Protein AF-A0A662Q6A0-F1 (afdb_monomer)

Radius of gyration: 13.2 Å; Cα contacts (8 Å, |Δi|>4): 127; chains: 1; bounding box: 34×26×38 Å

Solvent-accessible surface area (backbone atoms only — not comparable to full-atom values): 5876 Å² total; per-residue (Å²): 136,82,92,84,81,88,67,47,63,49,70,54,86,88,75,93,73,88,86,61,55,73,45,53,47,50,37,52,14,51,55,39,17,33,59,60,44,72,54,58,75,86,76,55,72,65,46,59,39,49,55,60,47,89,84,46,100,49,67,71,51,48,64,56,34,29,52,73,65,63,44,63,89,47,52,69,45,73,29,71,50,70,95,46,10,62,63,52,18,53,53,51,57,75,71,109

pLDDT: mean 94.73, std 4.41, range [73.38, 98.75]

Foldseek 3Di:
DDDDDQQFWFAADDDDDPPDAPLRRLLRGVVRRCVSNVHDLVVDQEAEAFDDQPPHPHNPCFVVNCVSNVNPPHHYYYAYDPVCRVVVSVVVVVVD

Sequence (96 aa):
MRRVGIVGVGMSKFGRDTEHQLPELAWIAIREALKDAGVDKRDIGFVTIGNVGGWSSEFFPAPIVCEYAGLTPIGSMRVEAACATGSAALRVAYMA

Structure (mmCIF, N/CA/C/O backbone):
data_AF-A0A662Q6A0-F1
#
_entry.id   AF-A0A662Q6A0-F1
#
loop_
_atom_site.group_PDB
_atom_site.id
_atom_site.type_symbol
_atom_site.label_atom_id
_atom_site.label_alt_id
_atom_site.label_comp_id
_atom_site.label_asym_id
_atom_site.label_entity_id
_atom_site.label_seq_id
_atom_site.pdbx_PDB_ins_code
_atom_site.Cartn_x
_atom_site.Cartn_y
_atom_site.Cartn_z
_atom_site.occupancy
_atom_site.B_iso_or_equiv
_atom_site.auth_seq_id
_atom_site.auth_comp_id
_atom_site.auth_asym_id
_atom_site.auth_atom_id
_atom_site.pdbx_PDB_model_num
ATOM 1 N N . MET A 1 1 ? -11.169 -7.126 21.546 1.00 78.69 1 MET A N 1
ATOM 2 C CA . MET A 1 1 ? -10.712 -6.930 20.151 1.00 78.69 1 MET A CA 1
ATOM 3 C C . MET A 1 1 ? -11.935 -6.849 19.255 1.00 78.69 1 MET A C 1
ATOM 5 O O . MET A 1 1 ? -12.852 -7.640 19.453 1.00 78.69 1 MET A O 1
ATOM 9 N N . ARG A 1 2 ? -11.997 -5.878 18.337 1.00 92.38 2 ARG A N 1
ATOM 10 C CA . ARG A 1 2 ? -13.090 -5.784 17.354 1.00 92.38 2 ARG A CA 1
ATOM 11 C C . ARG A 1 2 ? -12.818 -6.735 16.186 1.00 92.38 2 ARG A C 1
ATOM 13 O O . ARG A 1 2 ? -11.667 -7.050 15.906 1.00 92.38 2 ARG A O 1
ATOM 20 N N . ARG A 1 3 ? -13.882 -7.203 15.526 1.00 95.81 3 ARG A N 1
ATOM 21 C CA . ARG A 1 3 ? -13.765 -7.961 14.271 1.00 95.81 3 ARG A CA 1
ATOM 22 C C . ARG A 1 3 ? -13.338 -7.009 13.153 1.00 95.81 3 ARG A C 1
ATOM 24 O O . ARG A 1 3 ? -13.878 -5.908 13.072 1.00 95.81 3 ARG A O 1
ATOM 31 N N . VAL A 1 4 ? -12.411 -7.456 12.314 1.00 97.00 4 VAL A N 1
ATOM 32 C CA . VAL A 1 4 ? -11.900 -6.726 11.145 1.00 97.00 4 VAL A CA 1
ATOM 33 C C . VAL A 1 4 ? -12.253 -7.529 9.897 1.00 97.00 4 VAL A C 1
ATOM 35 O O . VAL A 1 4 ? -12.212 -8.759 9.930 1.00 97.00 4 VAL A O 1
ATOM 38 N N . GLY A 1 5 ? -12.622 -6.844 8.817 1.00 97.19 5 GLY A N 1
ATOM 39 C CA . GLY A 1 5 ? -12.924 -7.452 7.524 1.00 97.19 5 GLY A CA 1
ATOM 40 C C . GLY A 1 5 ? -12.217 -6.707 6.397 1.00 97.19 5 GLY A C 1
ATOM 41 O O . GLY A 1 5 ? -11.984 -5.505 6.504 1.00 97.19 5 GLY A O 1
ATOM 42 N N . ILE A 1 6 ? -11.881 -7.427 5.329 1.00 97.88 6 ILE A N 1
ATOM 43 C CA . ILE A 1 6 ? -11.398 -6.839 4.077 1.00 97.88 6 ILE A CA 1
ATOM 44 C C . ILE A 1 6 ? -12.637 -6.498 3.252 1.00 97.88 6 ILE A C 1
ATOM 46 O O . ILE A 1 6 ? -13.424 -7.390 2.946 1.00 97.88 6 ILE A O 1
ATOM 50 N N . VAL A 1 7 ? -12.828 -5.214 2.949 1.00 98.00 7 VAL A N 1
ATOM 51 C CA . VAL A 1 7 ? -14.024 -4.714 2.246 1.00 98.00 7 VAL A CA 1
ATOM 52 C C . VAL A 1 7 ? -13.777 -4.388 0.776 1.00 98.00 7 VAL A C 1
ATOM 54 O O . VAL A 1 7 ? -14.741 -4.229 0.046 1.00 98.00 7 VAL A O 1
ATOM 57 N N . GLY A 1 8 ? -12.518 -4.333 0.339 1.00 98.38 8 GLY A N 1
ATOM 58 C CA . GLY A 1 8 ? -12.161 -4.191 -1.069 1.00 98.38 8 GLY A CA 1
ATOM 59 C C . GLY A 1 8 ? -10.693 -4.514 -1.326 1.00 98.38 8 GLY A C 1
ATOM 60 O O . GLY A 1 8 ? -9.866 -4.464 -0.408 1.00 98.38 8 GLY A O 1
ATOM 61 N N . VAL A 1 9 ? -10.377 -4.871 -2.568 1.00 98.31 9 VAL A N 1
ATOM 62 C CA . VAL A 1 9 ? -9.027 -5.226 -3.027 1.00 98.31 9 VAL A CA 1
ATOM 63 C C . VAL A 1 9 ? -8.717 -4.600 -4.387 1.00 98.31 9 VAL A C 1
ATOM 65 O O . VAL A 1 9 ? -9.605 -4.325 -5.185 1.00 98.31 9 VAL A O 1
ATOM 68 N N . GLY A 1 10 ? -7.435 -4.380 -4.666 1.00 98.19 10 GLY A N 1
ATOM 69 C CA . GLY A 1 10 ? -6.962 -3.837 -5.938 1.00 98.19 10 GLY A CA 1
ATOM 70 C C . GLY A 1 10 ? -5.516 -4.237 -6.189 1.00 98.19 10 GLY A C 1
ATOM 71 O O . GLY A 1 10 ? -4.765 -4.480 -5.239 1.00 98.19 10 GLY A O 1
ATOM 72 N N . MET A 1 11 ? -5.126 -4.357 -7.457 1.00 97.75 11 MET A N 1
ATOM 73 C CA . MET A 1 11 ? -3.798 -4.847 -7.821 1.00 97.75 11 MET A CA 1
ATOM 74 C C . MET A 1 11 ? -3.381 -4.293 -9.182 1.00 97.75 11 MET A C 1
ATOM 76 O O . MET A 1 11 ? -4.009 -4.562 -10.200 1.00 97.75 11 MET A O 1
ATOM 80 N N . SER A 1 12 ? -2.254 -3.582 -9.216 1.00 96.38 12 SER A N 1
ATOM 81 C CA . SER A 1 12 ? -1.609 -3.235 -10.480 1.00 96.38 12 SER A CA 1
ATOM 82 C C . SER A 1 12 ? -1.057 -4.487 -11.171 1.00 96.38 12 SER A C 1
ATOM 84 O O . SER A 1 12 ? -0.768 -5.509 -10.543 1.00 96.38 12 SER A O 1
ATOM 86 N N . LYS A 1 13 ? -0.906 -4.430 -12.495 1.00 96.19 13 LYS A N 1
ATOM 87 C CA . LYS A 1 13 ? -0.417 -5.567 -13.279 1.00 96.19 13 LYS A CA 1
ATOM 88 C C . LYS A 1 13 ? 1.034 -5.900 -12.918 1.00 96.19 13 LYS A C 1
ATOM 90 O O . LYS A 1 13 ? 1.900 -5.034 -12.933 1.00 96.19 13 LYS A O 1
ATOM 95 N N . PHE A 1 14 ? 1.315 -7.180 -12.683 1.00 96.12 14 PHE A N 1
ATOM 96 C CA . PHE A 1 14 ? 2.681 -7.652 -12.458 1.00 96.12 14 PHE A CA 1
ATOM 97 C C . PHE A 1 14 ? 3.425 -7.773 -13.791 1.00 96.12 14 PHE A C 1
ATOM 99 O O . PHE A 1 14 ? 2.904 -8.331 -14.761 1.00 96.12 14 PHE A O 1
ATOM 106 N N . GLY A 1 15 ? 4.658 -7.276 -13.834 1.00 94.94 15 GLY A N 1
ATOM 107 C CA . GLY A 1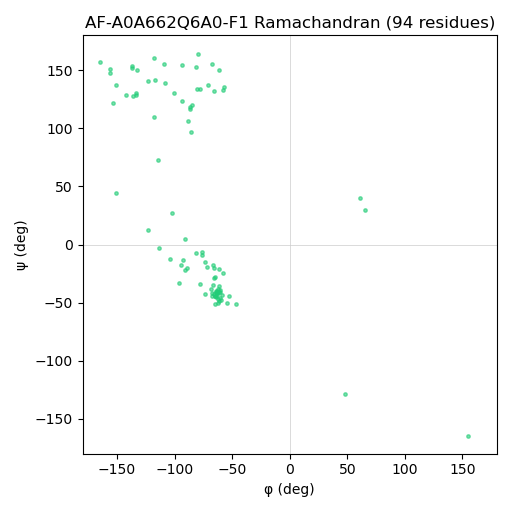 15 ? 5.509 -7.351 -15.015 1.00 94.94 15 GLY A CA 1
ATOM 108 C C . GLY A 1 15 ? 6.556 -6.245 -15.054 1.00 94.94 15 GLY A C 1
ATOM 109 O O . GLY A 1 15 ? 6.824 -5.585 -14.053 1.00 94.94 15 GLY A O 1
ATOM 110 N N . ARG A 1 16 ? 7.148 -6.054 -16.236 1.00 93.75 16 ARG A N 1
ATOM 111 C CA . ARG A 1 16 ? 8.039 -4.927 -16.513 1.00 93.75 16 ARG A CA 1
ATOM 112 C C . ARG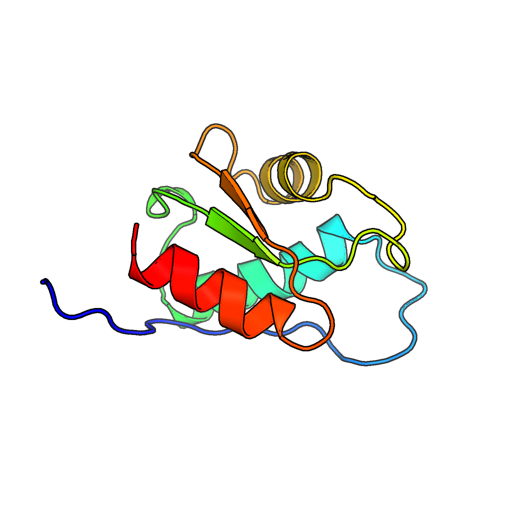 A 1 16 ? 7.199 -3.731 -16.951 1.00 93.75 16 ARG A C 1
ATOM 114 O O . ARG A 1 16 ? 6.825 -3.647 -18.117 1.00 93.75 16 ARG A O 1
ATOM 121 N N . ASP A 1 17 ? 6.909 -2.849 -16.008 1.00 91.81 17 ASP A N 1
ATOM 122 C CA . ASP A 1 17 ? 6.296 -1.551 -16.274 1.00 91.81 17 ASP A CA 1
ATOM 123 C C . ASP A 1 17 ? 7.402 -0.496 -16.433 1.00 91.81 17 ASP A C 1
ATOM 125 O O . ASP A 1 17 ? 8.274 -0.373 -15.572 1.00 91.81 17 ASP A O 1
ATOM 129 N N . THR A 1 18 ? 7.416 0.197 -17.570 1.00 93.12 18 THR A N 1
ATOM 130 C CA . THR A 1 18 ? 8.346 1.301 -17.869 1.00 93.12 18 THR A CA 1
ATOM 131 C C . THR A 1 18 ? 7.639 2.644 -17.991 1.00 93.12 18 THR A C 1
ATOM 133 O O . THR A 1 18 ? 8.306 3.654 -18.197 1.00 93.12 18 THR A O 1
ATOM 136 N N . GLU A 1 19 ? 6.313 2.649 -17.874 1.00 94.31 19 GLU A N 1
ATOM 137 C CA . GLU A 1 19 ? 5.468 3.819 -18.090 1.00 94.31 19 GLU A CA 1
ATOM 138 C C . GLU A 1 19 ? 5.158 4.519 -16.766 1.00 94.31 19 GLU A C 1
ATOM 140 O O . GLU A 1 19 ? 5.060 5.741 -16.729 1.00 94.31 19 GLU A O 1
ATOM 145 N N . HIS A 1 20 ? 5.036 3.750 -15.680 1.00 94.44 20 HIS A N 1
ATOM 146 C CA . HIS A 1 20 ? 4.600 4.257 -14.384 1.00 94.44 20 HIS A CA 1
ATOM 147 C C . HIS A 1 20 ? 5.731 4.323 -13.356 1.00 94.44 20 HIS A C 1
ATOM 149 O O . HIS A 1 20 ? 6.529 3.397 -13.190 1.00 94.44 20 HIS A O 1
ATOM 155 N N . GLN A 1 21 ? 5.742 5.408 -12.587 1.00 93.25 21 GLN A N 1
ATOM 156 C CA . GLN A 1 21 ? 6.553 5.545 -11.381 1.00 93.25 21 GLN A CA 1
ATOM 157 C C . GLN A 1 21 ? 5.904 4.820 -10.188 1.00 93.25 21 GLN A C 1
ATOM 159 O O . GLN A 1 21 ? 4.710 4.521 -10.179 1.00 93.25 21 GLN A O 1
ATOM 164 N N . LEU A 1 22 ? 6.684 4.586 -9.127 1.00 93.88 22 LEU A N 1
ATOM 165 C CA . LEU A 1 22 ? 6.226 3.935 -7.890 1.00 93.88 22 LEU A CA 1
ATOM 166 C C . LEU A 1 22 ? 4.884 4.474 -7.338 1.00 93.88 22 LEU A C 1
ATOM 168 O O . LEU A 1 22 ? 3.999 3.654 -7.079 1.00 93.88 22 LEU A O 1
ATOM 172 N N . PRO A 1 23 ? 4.675 5.796 -7.151 1.00 95.31 23 PRO A N 1
ATOM 173 C CA . PRO A 1 23 ? 3.402 6.304 -6.632 1.00 95.31 23 PRO A CA 1
ATOM 174 C C . PRO A 1 23 ? 2.221 6.081 -7.586 1.00 95.31 23 PRO A C 1
ATOM 176 O O . PRO A 1 23 ? 1.097 5.879 -7.133 1.00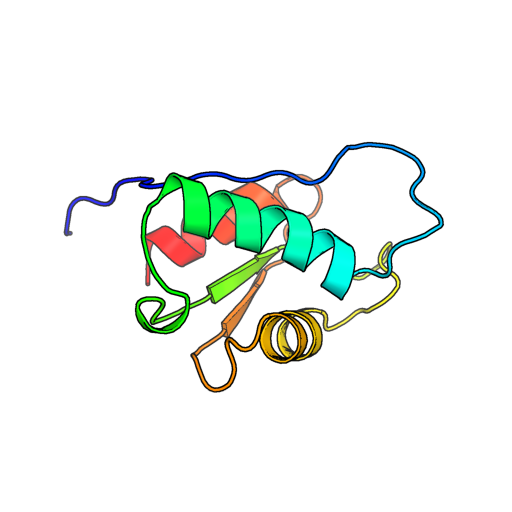 95.31 23 PRO A O 1
ATOM 179 N N . GLU A 1 24 ? 2.470 6.044 -8.893 1.00 96.25 24 GLU A N 1
ATOM 180 C CA . GLU A 1 24 ? 1.446 5.802 -9.912 1.00 96.25 24 GLU A CA 1
ATOM 181 C C . GLU A 1 24 ? 1.023 4.329 -9.916 1.00 96.25 24 GLU A C 1
ATOM 183 O O . GLU A 1 24 ? -0.169 4.018 -9.920 1.00 96.25 24 GLU A O 1
ATOM 188 N N . LEU A 1 25 ? 1.995 3.414 -9.804 1.00 95.81 25 LEU A N 1
ATOM 189 C CA . LEU A 1 25 ? 1.745 1.982 -9.619 1.00 95.81 25 LEU A CA 1
ATOM 190 C C . LEU A 1 25 ? 0.929 1.710 -8.353 1.00 95.81 25 LEU A C 1
ATOM 192 O O . LEU A 1 25 ? -0.016 0.917 -8.383 1.00 95.81 25 LEU A O 1
ATOM 196 N N . ALA A 1 26 ? 1.266 2.385 -7.251 1.00 95.94 26 ALA A N 1
ATOM 197 C CA . ALA A 1 26 ? 0.495 2.305 -6.017 1.00 95.94 26 ALA A CA 1
ATOM 198 C C . ALA A 1 26 ? -0.929 2.847 -6.217 1.00 95.94 26 ALA A C 1
ATOM 200 O O . ALA A 1 26 ? -1.893 2.214 -5.788 1.00 95.94 26 ALA A O 1
ATOM 201 N N . TRP A 1 27 ? -1.083 3.975 -6.914 1.00 97.44 27 TRP A N 1
ATOM 202 C CA . TRP A 1 27 ? -2.385 4.583 -7.174 1.00 97.44 27 TRP A CA 1
ATOM 203 C C . TRP A 1 27 ? -3.321 3.697 -7.995 1.00 97.44 27 TRP A C 1
ATOM 205 O O . TRP A 1 27 ? -4.510 3.642 -7.685 1.00 97.44 27 TRP A O 1
ATOM 215 N N . ILE A 1 28 ? -2.814 2.970 -8.996 1.00 97.81 28 ILE A N 1
ATOM 216 C CA . ILE A 1 28 ? -3.625 2.016 -9.770 1.00 97.81 28 ILE A CA 1
ATOM 217 C C . ILE A 1 28 ? -4.303 1.017 -8.823 1.00 97.81 28 ILE A C 1
ATOM 219 O O . ILE A 1 28 ? -5.527 0.877 -8.862 1.00 97.81 28 ILE A O 1
ATOM 223 N N . ALA A 1 29 ? -3.527 0.399 -7.926 1.00 98.12 29 ALA A N 1
ATOM 224 C CA . ALA A 1 29 ? -4.039 -0.566 -6.956 1.00 98.12 29 ALA A CA 1
ATOM 225 C C . ALA A 1 29 ? -4.958 0.083 -5.903 1.00 98.12 29 ALA A C 1
ATOM 227 O O . ALA A 1 29 ? -6.015 -0.460 -5.588 1.00 98.12 29 ALA A O 1
ATOM 228 N N . ILE A 1 30 ? -4.596 1.264 -5.385 1.00 97.75 30 ILE A N 1
ATOM 229 C CA . ILE A 1 30 ? -5.397 2.002 -4.392 1.00 97.75 30 ILE A CA 1
ATOM 230 C C . ILE A 1 30 ? -6.768 2.369 -4.968 1.00 97.75 30 ILE A C 1
ATOM 232 O O . ILE A 1 30 ? -7.792 2.125 -4.335 1.00 97.75 30 ILE A O 1
ATOM 236 N N . ARG A 1 31 ? -6.807 2.934 -6.179 1.00 97.94 31 ARG A N 1
ATOM 237 C CA . ARG A 1 31 ? -8.047 3.343 -6.848 1.00 97.94 31 ARG A CA 1
ATOM 238 C C . ARG A 1 31 ? -8.976 2.155 -7.086 1.00 97.94 31 ARG A C 1
ATOM 240 O O . ARG A 1 31 ? -10.184 2.292 -6.912 1.00 97.94 31 ARG A O 1
ATOM 247 N N . GLU A 1 32 ? -8.431 1.010 -7.494 1.00 98.38 32 GLU A N 1
ATOM 248 C CA . GLU A 1 32 ? -9.209 -0.221 -7.655 1.00 98.38 32 GLU A CA 1
ATOM 249 C C . GLU A 1 32 ? -9.781 -0.712 -6.323 1.00 98.38 32 GLU A C 1
ATOM 251 O O . GLU A 1 32 ? -10.977 -0.979 -6.258 1.00 98.38 32 GLU A O 1
ATOM 256 N N . ALA A 1 33 ? -8.979 -0.722 -5.253 1.00 98.50 33 ALA A N 1
ATOM 257 C CA . ALA A 1 33 ? -9.428 -1.142 -3.927 1.00 98.50 33 ALA A CA 1
ATOM 258 C C . ALA A 1 33 ? -10.521 -0.230 -3.346 1.00 98.50 33 ALA A C 1
ATOM 260 O O . ALA A 1 33 ? -11.496 -0.722 -2.782 1.00 98.50 33 ALA A O 1
ATOM 261 N N . LEU A 1 34 ? -10.394 1.092 -3.515 1.00 98.25 34 LEU A N 1
ATOM 262 C CA . LEU A 1 34 ? -11.424 2.055 -3.104 1.00 98.25 34 LEU A CA 1
ATOM 263 C C . LEU A 1 34 ? -12.731 1.839 -3.876 1.00 98.25 34 LEU A C 1
ATOM 265 O O . LEU A 1 34 ? -13.813 1.868 -3.290 1.00 98.25 34 LEU A O 1
ATOM 269 N N . LYS A 1 35 ? -12.631 1.582 -5.187 1.00 98.38 35 LYS A N 1
ATOM 270 C CA . LYS A 1 35 ? -13.789 1.301 -6.041 1.00 98.38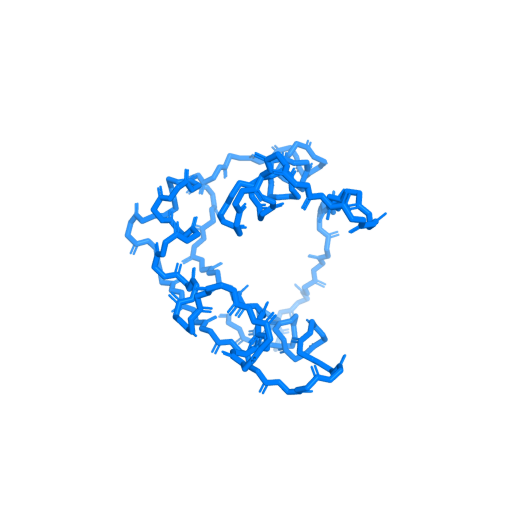 35 LYS A CA 1
ATOM 271 C C . LYS A 1 35 ? -14.483 -0.004 -5.648 1.00 98.38 35 LYS A C 1
ATOM 273 O O . LYS A 1 35 ? -15.707 -0.016 -5.585 1.00 98.38 35 LYS A O 1
ATOM 278 N N . ASP A 1 36 ? -13.722 -1.067 -5.398 1.00 98.75 36 ASP A N 1
ATOM 279 C CA . ASP A 1 36 ? -14.238 -2.374 -4.973 1.00 98.75 36 ASP A CA 1
ATOM 280 C C . ASP A 1 36 ? -14.937 -2.286 -3.606 1.00 98.75 36 ASP A C 1
ATOM 282 O O . ASP A 1 36 ? -16.033 -2.810 -3.426 1.00 98.75 36 ASP A O 1
ATOM 286 N N . ALA A 1 37 ? -14.363 -1.513 -2.678 1.00 98.50 37 ALA A N 1
ATOM 287 C CA . ALA A 1 37 ? -14.955 -1.250 -1.368 1.00 98.50 37 ALA A CA 1
ATOM 288 C C . ALA A 1 37 ? -16.177 -0.314 -1.398 1.00 98.50 37 ALA A C 1
ATOM 290 O O . ALA A 1 37 ? -16.939 -0.279 -0.431 1.00 98.50 37 ALA A O 1
ATOM 291 N N . GLY A 1 38 ? -16.361 0.466 -2.468 1.00 98.19 38 GLY A N 1
ATOM 292 C CA . GLY A 1 38 ? -17.423 1.470 -2.556 1.00 98.19 38 GLY A CA 1
ATOM 293 C C . GLY A 1 38 ? -17.262 2.624 -1.561 1.00 98.19 38 GLY A C 1
ATOM 294 O O . GLY A 1 38 ? -18.264 3.186 -1.121 1.00 98.19 38 GLY A O 1
ATOM 295 N N . VAL A 1 39 ? -16.021 2.965 -1.196 1.00 97.69 39 VAL A N 1
ATOM 296 C CA . VAL A 1 39 ? -15.692 4.033 -0.234 1.00 97.69 39 VAL A CA 1
ATOM 297 C C . VAL A 1 39 ? -14.877 5.145 -0.890 1.00 97.69 39 VAL A C 1
ATOM 299 O O . VAL A 1 39 ? -14.251 4.957 -1.935 1.00 97.69 39 VAL A O 1
ATOM 302 N N . ASP A 1 40 ? -14.866 6.317 -0.265 1.00 96.56 40 ASP A N 1
ATOM 303 C CA . ASP A 1 40 ? -14.034 7.441 -0.672 1.00 96.56 40 ASP A CA 1
ATOM 304 C C . ASP A 1 40 ? -12.712 7.435 0.109 1.00 96.56 40 ASP A C 1
ATOM 306 O O . ASP A 1 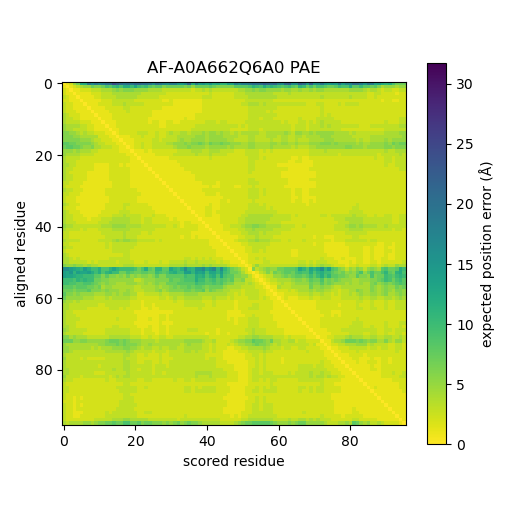40 ? -12.623 6.957 1.239 1.00 96.56 40 ASP A O 1
ATOM 310 N N . LYS A 1 41 ? -11.657 8.024 -0.459 1.00 94.06 41 LYS A N 1
ATOM 311 C CA . LYS A 1 41 ? -10.374 8.182 0.243 1.00 94.06 41 LYS A CA 1
ATOM 312 C C . LYS A 1 41 ? -10.495 8.975 1.554 1.00 94.06 41 LYS A C 1
ATOM 314 O O . LYS A 1 41 ? -9.677 8.788 2.447 1.00 94.06 41 LYS A O 1
ATOM 319 N N . ARG A 1 42 ? -11.516 9.834 1.684 1.00 95.25 42 ARG A N 1
ATOM 320 C CA . ARG A 1 42 ? -11.854 10.571 2.916 1.00 95.25 42 ARG A CA 1
ATOM 321 C C . ARG A 1 42 ? -12.305 9.665 4.064 1.00 95.25 42 ARG A C 1
ATOM 323 O O . ARG A 1 42 ? -12.227 10.089 5.212 1.00 95.25 42 ARG A O 1
ATOM 330 N N . ASP A 1 43 ? -12.747 8.445 3.766 1.00 96.44 43 ASP A N 1
ATOM 331 C CA . ASP A 1 43 ? -13.160 7.458 4.768 1.00 96.44 43 ASP A CA 1
ATOM 332 C C . ASP A 1 43 ? -11.956 6.712 5.381 1.00 96.44 43 ASP A C 1
ATOM 334 O O . ASP A 1 43 ? -12.101 5.951 6.340 1.00 96.44 43 ASP A O 1
ATOM 338 N N . ILE A 1 44 ? -10.748 6.921 4.842 1.00 96.62 44 ILE A N 1
ATOM 339 C CA . ILE A 1 44 ? -9.522 6.259 5.290 1.00 96.62 44 ILE A CA 1
ATO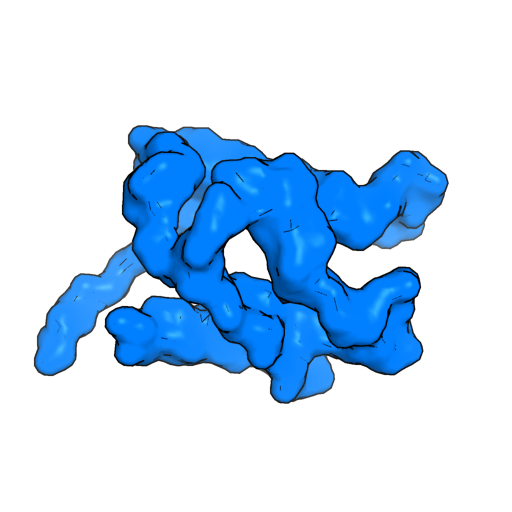M 340 C C . ILE A 1 44 ? -8.892 7.050 6.440 1.00 96.62 44 ILE A C 1
ATOM 342 O O . ILE A 1 44 ? -8.448 8.179 6.265 1.00 96.62 44 ILE A O 1
ATOM 346 N N . GLY A 1 45 ? -8.815 6.439 7.624 1.00 95.56 45 GLY A N 1
ATOM 347 C CA . GLY A 1 45 ? -8.209 7.064 8.809 1.00 95.56 45 GLY A CA 1
ATOM 348 C C . GLY A 1 45 ? -6.712 6.791 8.995 1.00 95.56 45 GLY A C 1
ATOM 349 O O . GLY A 1 45 ? -6.032 7.546 9.689 1.00 95.56 45 GLY A O 1
ATOM 350 N N . PHE A 1 46 ? -6.191 5.716 8.399 1.00 96.38 46 PHE A N 1
ATOM 351 C CA . PHE A 1 46 ? -4.799 5.289 8.549 1.00 96.38 46 PHE A CA 1
ATOM 352 C C . PHE A 1 46 ? -4.353 4.436 7.362 1.00 96.38 46 PHE A C 1
ATOM 354 O O . PHE A 1 46 ? -5.153 3.680 6.809 1.00 96.38 46 PHE A O 1
ATOM 361 N N . VAL A 1 47 ? -3.074 4.524 6.986 1.00 97.00 47 VAL A N 1
ATOM 362 C CA . VAL A 1 47 ? -2.519 3.771 5.853 1.00 97.00 47 VAL A CA 1
ATOM 363 C C . VAL A 1 47 ? -1.198 3.105 6.209 1.00 97.00 47 VAL A C 1
ATOM 365 O O . VAL A 1 47 ? -0.239 3.738 6.644 1.00 97.00 47 VAL A O 1
ATOM 368 N N . THR A 1 48 ? -1.107 1.809 5.938 1.00 97.25 48 THR A N 1
ATOM 369 C CA . THR A 1 48 ? 0.154 1.065 5.984 1.00 97.25 48 THR A CA 1
ATOM 370 C C . THR A 1 48 ? 0.704 0.871 4.582 1.00 97.25 48 THR A C 1
ATOM 372 O O . THR A 1 48 ? -0.008 0.378 3.709 1.00 97.25 48 THR A O 1
ATOM 375 N N . ILE A 1 49 ? 1.979 1.191 4.374 1.00 96.06 49 ILE A N 1
ATOM 376 C CA . 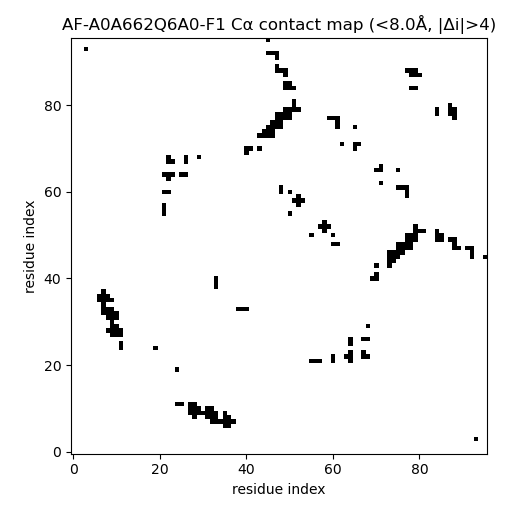ILE A 1 49 ? 2.644 1.083 3.073 1.00 96.06 49 ILE A CA 1
ATOM 377 C C . ILE A 1 49 ? 3.788 0.087 3.198 1.00 96.06 49 ILE A C 1
ATOM 379 O O . ILE A 1 49 ? 4.794 0.343 3.860 1.00 96.06 49 ILE A O 1
ATOM 383 N N . GLY A 1 50 ? 3.617 -1.072 2.568 1.00 95.69 50 GLY A N 1
ATOM 384 C CA . GLY A 1 50 ? 4.651 -2.092 2.483 1.00 95.69 50 GLY A CA 1
ATOM 385 C C . GLY A 1 50 ? 5.589 -1.811 1.315 1.00 95.69 50 GLY A C 1
ATOM 386 O O . GLY A 1 50 ? 5.133 -1.785 0.176 1.00 95.69 50 GLY A O 1
ATOM 387 N N . ASN A 1 51 ? 6.884 -1.631 1.576 1.00 94.50 51 ASN A N 1
ATOM 388 C CA . ASN A 1 51 ? 7.876 -1.507 0.508 1.00 94.50 51 ASN A CA 1
ATOM 389 C C . ASN A 1 51 ? 9.263 -1.996 0.926 1.00 94.50 51 ASN A C 1
ATOM 391 O O . ASN A 1 51 ? 9.745 -1.625 2.000 1.00 94.50 51 ASN A O 1
ATOM 395 N N . VAL A 1 52 ? 9.931 -2.736 0.039 1.00 92.56 52 VAL A N 1
ATOM 396 C CA . VAL A 1 52 ? 11.319 -3.174 0.233 1.00 92.56 52 VAL A CA 1
ATOM 397 C C . VAL A 1 52 ? 12.262 -2.097 -0.317 1.00 92.56 52 VAL A C 1
ATOM 399 O O . VAL A 1 52 ? 12.369 -1.897 -1.529 1.00 92.56 52 VAL A O 1
ATOM 402 N N . GLY A 1 53 ? 12.911 -1.358 0.583 1.00 73.38 53 GLY A N 1
ATOM 403 C CA . GLY A 1 53 ? 13.535 -0.053 0.309 1.00 73.38 53 GLY A CA 1
ATOM 404 C C . GLY A 1 53 ? 14.863 -0.107 -0.440 1.00 73.38 53 GLY A C 1
ATOM 405 O O . GLY A 1 53 ? 15.351 0.929 -0.869 1.00 73.38 53 GLY A O 1
ATOM 406 N N . GLY A 1 54 ? 15.442 -1.298 -0.622 1.00 80.38 54 GLY A N 1
ATOM 407 C CA . GLY A 1 54 ? 16.701 -1.498 -1.355 1.00 80.38 54 GLY A CA 1
ATOM 408 C C . GLY A 1 54 ? 16.548 -1.816 -2.847 1.00 80.38 54 GLY A C 1
ATOM 409 O O . GLY A 1 54 ? 17.531 -1.767 -3.580 1.00 80.38 54 GLY A O 1
ATOM 410 N N . TRP A 1 55 ? 15.337 -2.145 -3.305 1.00 81.38 55 TRP A N 1
ATOM 411 C CA . TRP A 1 55 ? 15.052 -2.516 -4.704 1.00 81.38 55 TRP A CA 1
ATOM 412 C C . TRP A 1 55 ? 13.982 -1.636 -5.349 1.00 81.38 55 TRP A C 1
ATOM 414 O O . TRP A 1 55 ? 13.454 -1.960 -6.410 1.00 81.38 55 TRP A O 1
ATOM 424 N N . SER A 1 56 ? 13.658 -0.530 -4.691 1.00 84.31 56 SER A N 1
ATOM 425 C CA . SER A 1 56 ? 12.653 0.429 -5.130 1.00 84.31 56 SER A CA 1
ATOM 426 C C . SER A 1 56 ? 13.325 1.712 -5.592 1.00 84.31 56 SER A C 1
ATOM 428 O O . SER A 1 56 ? 14.411 2.045 -5.126 1.00 84.31 56 SER A O 1
ATOM 430 N N . SER A 1 57 ? 12.659 2.462 -6.468 1.00 84.75 57 SER A N 1
ATOM 431 C CA . SER A 1 57 ? 13.132 3.787 -6.886 1.00 84.75 57 SER A CA 1
ATOM 432 C C . SER A 1 57 ? 13.116 4.822 -5.754 1.00 84.75 57 SER A C 1
ATOM 434 O O . SER A 1 57 ? 13.791 5.838 -5.862 1.00 84.75 57 SER A O 1
ATOM 436 N N . GLU A 1 58 ? 12.372 4.560 -4.675 1.00 88.31 58 GLU A N 1
ATOM 437 C CA . GLU A 1 58 ? 12.256 5.423 -3.502 1.00 88.31 58 GLU A CA 1
ATOM 438 C C . GLU A 1 58 ? 12.404 4.600 -2.212 1.00 88.31 58 GLU A C 1
ATOM 440 O O . GLU A 1 58 ? 11.732 3.578 -2.020 1.00 88.31 58 GLU A O 1
ATOM 445 N N . PHE A 1 59 ? 13.269 5.066 -1.309 1.00 86.12 59 PHE A N 1
ATOM 446 C CA . PHE A 1 59 ? 13.486 4.439 -0.010 1.00 86.12 59 PHE A CA 1
ATOM 447 C C . PHE A 1 59 ? 12.358 4.791 0.962 1.00 86.12 59 PHE A C 1
ATOM 449 O O . PHE A 1 59 ? 11.961 3.961 1.771 1.00 86.12 59 PHE A O 1
ATOM 456 N N . PHE A 1 60 ? 11.777 5.985 0.888 1.00 88.38 60 PHE A N 1
ATOM 457 C CA . PHE A 1 60 ? 10.678 6.409 1.756 1.00 88.38 60 PHE A CA 1
ATOM 458 C C . PHE A 1 60 ? 9.389 6.619 0.947 1.00 88.38 60 PHE A C 1
ATOM 460 O O . PHE A 1 60 ? 8.960 7.751 0.756 1.00 88.38 60 PHE A O 1
ATOM 467 N N . PRO A 1 61 ? 8.717 5.550 0.476 1.00 92.19 61 PRO A N 1
ATOM 468 C CA . PRO A 1 61 ? 7.570 5.689 -0.422 1.00 92.19 61 PRO A CA 1
ATOM 469 C C . PRO A 1 61 ? 6.300 6.185 0.271 1.00 92.19 61 PRO A C 1
ATOM 471 O O . PRO A 1 61 ? 5.352 6.566 -0.405 1.00 92.19 61 PRO A O 1
ATOM 474 N N . ALA A 1 62 ? 6.238 6.159 1.607 1.00 94.12 62 ALA A N 1
ATOM 475 C CA . ALA A 1 62 ? 4.999 6.467 2.311 1.00 94.12 62 ALA A CA 1
ATOM 476 C C . ALA A 1 62 ? 4.507 7.911 2.076 1.00 94.12 62 ALA A C 1
ATOM 478 O O . ALA A 1 62 ? 3.363 8.062 1.652 1.00 94.12 62 ALA A O 1
ATOM 479 N N . PRO A 1 63 ? 5.339 8.961 2.242 1.00 94.12 63 PRO A N 1
ATOM 480 C CA . PRO A 1 63 ? 4.930 10.333 1.943 1.00 94.12 63 PRO A CA 1
ATOM 481 C C . PRO A 1 63 ? 4.506 10.535 0.485 1.00 94.12 63 PRO A C 1
ATOM 483 O O . PRO A 1 63 ? 3.428 11.069 0.245 1.00 94.12 63 PRO A O 1
ATOM 486 N N . ILE A 1 64 ? 5.300 10.054 -0.480 1.00 94.38 64 ILE A N 1
ATOM 487 C CA . ILE A 1 64 ? 5.035 10.282 -1.910 1.00 94.38 64 ILE A CA 1
ATOM 488 C C . ILE A 1 64 ? 3.781 9.542 -2.399 1.00 94.38 64 ILE A C 1
ATOM 490 O O . ILE A 1 64 ? 3.001 10.098 -3.168 1.00 94.38 64 ILE A O 1
ATOM 494 N N . VAL A 1 65 ? 3.534 8.316 -1.923 1.00 96.06 65 VAL A N 1
ATOM 495 C CA . VAL A 1 65 ? 2.305 7.570 -2.242 1.00 96.06 65 VAL A CA 1
ATOM 496 C C . VAL A 1 65 ? 1.091 8.252 -1.614 1.00 96.06 65 VAL A C 1
ATOM 498 O O . VAL A 1 65 ? 0.072 8.412 -2.285 1.00 96.06 65 VAL A O 1
ATOM 501 N N . CYS A 1 66 ? 1.186 8.682 -0.351 1.00 96.62 66 CYS A N 1
ATOM 502 C CA . CYS A 1 66 ? 0.092 9.380 0.323 1.00 96.62 66 CYS A CA 1
ATOM 503 C C . CYS A 1 66 ? -0.240 10.719 -0.343 1.00 96.62 66 CYS A C 1
ATOM 505 O O . CYS A 1 66 ? -1.415 11.041 -0.512 1.00 96.62 66 CYS A O 1
ATOM 507 N N . GLU A 1 67 ? 0.769 11.485 -0.751 1.00 96.06 67 GLU A N 1
ATOM 508 C CA . GLU A 1 67 ? 0.574 12.748 -1.459 1.00 96.06 67 GLU A CA 1
ATOM 509 C C . GLU A 1 67 ? -0.073 12.522 -2.828 1.00 96.06 67 GLU A C 1
ATOM 511 O O . GLU A 1 67 ? -1.124 13.101 -3.107 1.00 96.06 67 GLU A O 1
ATOM 516 N N . TYR A 1 68 ? 0.477 11.610 -3.636 1.00 96.69 68 TYR A N 1
ATOM 517 C CA . TYR A 1 68 ? -0.044 11.314 -4.972 1.00 96.69 68 TYR A CA 1
ATOM 518 C C . TYR A 1 68 ? -1.487 10.785 -4.934 1.00 96.69 68 TYR A C 1
ATOM 520 O O . TYR A 1 68 ? -2.331 11.195 -5.731 1.00 96.69 68 TYR A O 1
ATOM 528 N N . ALA A 1 69 ? -1.813 9.916 -3.973 1.00 96.69 69 ALA A N 1
ATOM 529 C CA . ALA A 1 69 ? -3.171 9.398 -3.789 1.00 96.69 69 ALA A CA 1
ATOM 530 C C . ALA A 1 69 ? -4.134 10.415 -3.133 1.00 96.69 69 ALA A C 1
ATOM 532 O O . ALA A 1 69 ? -5.340 10.168 -3.025 1.00 96.69 69 ALA A O 1
ATOM 533 N N . GLY A 1 70 ? -3.632 11.573 -2.691 1.00 96.25 70 GLY A N 1
ATOM 534 C CA . GLY A 1 70 ? -4.396 12.579 -1.954 1.00 96.25 70 GLY A CA 1
ATOM 535 C C . GLY A 1 70 ? -4.952 12.049 -0.632 1.00 96.25 70 GLY A C 1
ATOM 536 O O . GLY A 1 70 ? -6.108 12.315 -0.309 1.00 96.25 70 GLY A O 1
ATOM 537 N N . LEU A 1 71 ? -4.140 11.254 0.062 1.00 96.31 71 LEU A N 1
ATOM 538 C CA . LEU A 1 71 ? -4.374 10.680 1.385 1.00 96.31 71 LEU A CA 1
ATOM 539 C C . LEU A 1 71 ? -3.754 11.549 2.497 1.00 96.31 71 LEU A C 1
ATOM 541 O O . LEU A 1 71 ? -4.141 11.443 3.651 1.00 96.31 71 LEU A O 1
ATOM 545 N N . THR A 1 72 ? -2.828 12.455 2.184 1.00 94.62 72 THR A N 1
ATOM 546 C CA . THR A 1 72 ? -2.317 13.451 3.146 1.00 94.62 72 THR A CA 1
ATOM 547 C C . THR A 1 72 ? -3.466 14.312 3.713 1.00 94.62 72 THR A C 1
ATOM 549 O O . THR A 1 72 ? -4.297 14.773 2.929 1.00 94.62 72 THR A O 1
ATOM 552 N N . PRO A 1 73 ? -3.538 14.579 5.039 1.00 93.25 73 PRO A N 1
ATOM 553 C CA . PRO A 1 73 ? -2.522 14.358 6.076 1.00 93.25 73 PRO A CA 1
ATOM 554 C C . PRO A 1 73 ? -2.765 13.122 6.966 1.00 93.25 73 PRO A C 1
ATOM 556 O O . PRO A 1 73 ? -2.360 13.131 8.129 1.00 93.25 73 PRO A O 1
ATOM 559 N N . ILE A 1 74 ? -3.455 12.083 6.481 1.00 94.81 74 ILE A N 1
ATOM 560 C CA . ILE A 1 74 ? -3.787 10.930 7.331 1.00 94.81 74 ILE A CA 1
ATOM 561 C C . ILE A 1 74 ? -2.530 10.227 7.853 1.00 94.81 74 ILE A C 1
ATOM 563 O O . ILE A 1 74 ? -1.476 10.212 7.208 1.00 94.81 74 ILE A O 1
ATOM 567 N N . GLY A 1 75 ? -2.650 9.622 9.037 1.00 93.62 75 GLY A N 1
ATOM 568 C CA . GLY A 1 75 ? -1.556 8.867 9.636 1.00 93.62 75 GLY A CA 1
ATOM 569 C C . GLY A 1 75 ? -1.111 7.736 8.711 1.00 93.62 75 GLY A C 1
ATOM 570 O O . GLY A 1 75 ? -1.941 6.989 8.191 1.00 93.62 75 GLY A O 1
ATOM 571 N N . SER A 1 76 ? 0.198 7.602 8.505 1.00 95.06 76 SER A N 1
ATOM 572 C CA . SER A 1 76 ? 0.750 6.529 7.683 1.00 95.06 76 SER A CA 1
ATOM 573 C C . SER A 1 76 ? 1.982 5.886 8.307 1.00 95.06 76 SER A C 1
ATOM 575 O O . SER A 1 76 ? 2.712 6.514 9.075 1.00 95.06 76 SER A O 1
ATOM 577 N N . MET A 1 77 ? 2.206 4.611 7.989 1.00 95.38 77 MET A N 1
ATOM 578 C CA . MET A 1 77 ? 3.360 3.846 8.456 1.00 95.38 77 MET A CA 1
ATOM 579 C C . MET A 1 77 ? 3.959 3.023 7.320 1.00 95.38 77 MET A C 1
ATOM 581 O O . MET A 1 77 ? 3.266 2.233 6.677 1.00 95.38 77 MET A O 1
ATOM 585 N N . ARG A 1 78 ? 5.272 3.165 7.109 1.00 94.44 78 ARG A N 1
ATOM 586 C CA . ARG A 1 78 ? 6.034 2.270 6.238 1.00 94.44 78 ARG A CA 1
ATOM 587 C C . ARG A 1 78 ? 6.368 0.980 6.987 1.00 94.44 78 ARG A C 1
ATOM 589 O O . ARG A 1 78 ? 6.855 1.034 8.111 1.00 94.44 78 ARG A O 1
ATOM 596 N N . VAL A 1 79 ? 6.161 -0.162 6.339 1.00 95.38 79 VAL A N 1
ATOM 597 C CA . VAL A 1 79 ? 6.508 -1.488 6.862 1.00 95.38 79 VAL A CA 1
ATOM 598 C C . VAL A 1 79 ? 7.449 -2.188 5.885 1.00 95.38 79 VAL A C 1
ATOM 600 O O . VAL A 1 79 ? 7.275 -2.096 4.670 1.00 95.38 79 VAL A O 1
ATOM 603 N N . GLU A 1 80 ? 8.445 -2.898 6.411 1.00 94.56 80 GLU A N 1
ATOM 604 C CA . GLU A 1 80 ? 9.380 -3.707 5.630 1.00 94.56 80 GLU A CA 1
ATOM 605 C C . GLU A 1 80 ? 9.706 -5.003 6.383 1.00 94.56 80 GLU A C 1
ATOM 607 O O . GLU A 1 80 ? 10.058 -4.983 7.560 1.00 94.56 80 GLU A O 1
ATOM 612 N N . ALA A 1 81 ? 9.555 -6.135 5.697 1.00 95.88 81 ALA A N 1
ATOM 613 C CA . ALA A 1 81 ? 9.841 -7.479 6.199 1.00 95.88 81 ALA A CA 1
ATOM 614 C C . ALA A 1 81 ? 10.248 -8.419 5.043 1.00 95.88 81 ALA A C 1
ATOM 616 O O . ALA A 1 81 ? 9.739 -9.535 4.923 1.00 95.88 81 ALA A O 1
ATOM 617 N N . ALA A 1 82 ? 11.120 -7.946 4.143 1.00 94.00 82 ALA A N 1
ATOM 618 C CA . ALA A 1 82 ? 11.537 -8.661 2.929 1.00 94.00 82 ALA A CA 1
ATOM 619 C C . ALA A 1 82 ? 10.328 -9.223 2.141 1.00 94.00 82 ALA A C 1
ATOM 621 O O . ALA A 1 82 ? 9.366 -8.495 1.887 1.00 94.00 82 ALA A O 1
ATOM 622 N N . CYS A 1 83 ? 10.323 -10.511 1.784 1.00 94.50 83 CYS A N 1
ATOM 623 C CA . CYS A 1 83 ? 9.221 -11.150 1.054 1.00 94.50 83 CYS A CA 1
ATOM 624 C C . CYS A 1 83 ? 7.878 -11.124 1.811 1.00 94.50 83 CYS A C 1
ATOM 626 O O . CYS A 1 83 ? 6.823 -11.222 1.192 1.00 94.50 83 CYS A O 1
ATOM 628 N N . ALA A 1 84 ? 7.898 -10.962 3.139 1.00 96.81 84 ALA A N 1
ATOM 629 C CA . ALA A 1 84 ? 6.703 -10.896 3.979 1.00 96.81 84 ALA A CA 1
ATOM 630 C C . ALA A 1 84 ? 6.173 -9.462 4.173 1.00 96.81 84 ALA A C 1
ATOM 632 O O . ALA A 1 84 ? 5.222 -9.257 4.929 1.00 96.81 84 ALA A O 1
ATOM 633 N N . THR A 1 85 ? 6.760 -8.463 3.501 1.00 96.25 85 THR A N 1
ATOM 634 C CA . THR A 1 85 ? 6.416 -7.040 3.666 1.00 96.25 85 THR A CA 1
ATOM 635 C C . THR A 1 85 ? 4.921 -6.764 3.494 1.00 96.25 85 THR A C 1
ATOM 637 O O . THR A 1 85 ? 4.335 -6.069 4.321 1.00 96.25 85 THR A O 1
ATOM 640 N N . GLY A 1 86 ? 4.278 -7.348 2.477 1.00 95.06 86 GLY A N 1
ATOM 641 C CA . GLY A 1 86 ? 2.839 -7.172 2.253 1.00 95.06 86 GLY A CA 1
ATOM 642 C C . GLY A 1 86 ? 1.988 -7.712 3.408 1.00 95.06 86 GLY A C 1
ATOM 643 O O . GLY A 1 86 ? 1.126 -7.009 3.932 1.00 95.06 86 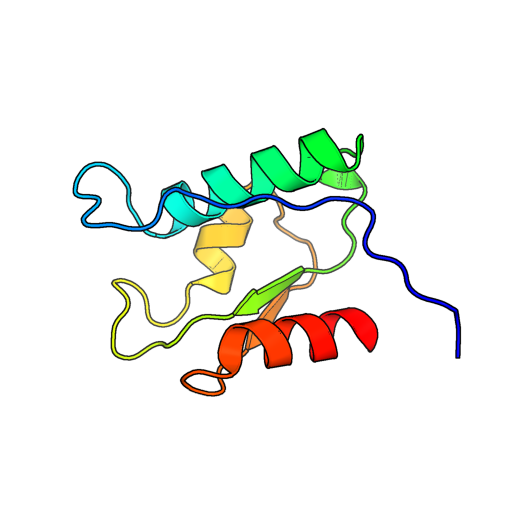GLY A O 1
ATOM 644 N N . SER A 1 87 ? 2.276 -8.931 3.879 1.00 97.69 87 SER A N 1
ATOM 645 C CA . SER A 1 87 ? 1.570 -9.523 5.026 1.00 97.69 87 SER A CA 1
ATOM 646 C C . SER A 1 87 ? 1.850 -8.793 6.341 1.00 97.69 87 SER A C 1
ATOM 648 O O . SER A 1 87 ? 0.958 -8.667 7.178 1.00 97.69 87 SER A O 1
ATOM 650 N N . ALA A 1 88 ? 3.068 -8.276 6.520 1.00 97.88 88 ALA A N 1
ATOM 651 C CA . ALA A 1 88 ? 3.429 -7.475 7.681 1.00 97.88 88 ALA A CA 1
ATOM 652 C C . ALA A 1 88 ? 2.660 -6.145 7.691 1.00 97.88 88 ALA A C 1
ATOM 654 O O . ALA A 1 88 ? 2.117 -5.769 8.727 1.00 97.88 88 ALA A O 1
ATOM 655 N N . ALA A 1 89 ? 2.535 -5.476 6.539 1.00 97.62 89 ALA A N 1
ATOM 656 C CA . ALA A 1 89 ? 1.732 -4.261 6.408 1.00 97.62 89 ALA A CA 1
ATOM 657 C C . ALA A 1 89 ? 0.256 -4.522 6.752 1.00 97.62 89 ALA A C 1
ATOM 659 O O . ALA A 1 89 ? -0.317 -3.808 7.573 1.00 97.62 89 ALA A O 1
ATOM 660 N N . LEU A 1 90 ? -0.327 -5.610 6.233 1.00 97.12 90 LEU A N 1
ATOM 661 C CA . LEU A 1 90 ? -1.699 -6.010 6.566 1.00 97.12 90 LEU A CA 1
ATOM 662 C C . LEU A 1 90 ? -1.878 -6.287 8.069 1.00 97.12 90 LEU A C 1
ATOM 664 O O . LEU A 1 90 ? -2.895 -5.918 8.656 1.00 97.12 90 LEU A O 1
ATOM 668 N N . ARG A 1 91 ? -0.883 -6.907 8.718 1.00 97.25 91 ARG A N 1
ATOM 669 C CA . ARG A 1 91 ? -0.899 -7.147 10.169 1.00 97.25 91 ARG A CA 1
ATOM 670 C C . ARG A 1 91 ? -0.893 -5.844 10.966 1.00 97.25 91 ARG A C 1
ATOM 672 O O . ARG A 1 91 ? -1.609 -5.770 11.960 1.00 97.25 91 ARG A O 1
ATOM 679 N N . VAL A 1 92 ? -0.119 -4.846 10.541 1.00 97.12 92 VAL A N 1
ATOM 680 C CA . VAL A 1 92 ? -0.114 -3.516 11.167 1.00 97.12 92 VAL A CA 1
ATOM 681 C C . VAL A 1 92 ? -1.472 -2.835 10.983 1.00 97.12 92 VAL A C 1
ATOM 683 O O . VAL A 1 92 ? -2.024 -2.345 11.961 1.00 97.12 92 VAL A O 1
ATOM 686 N N . ALA A 1 93 ? -2.061 -2.884 9.783 1.00 96.19 93 ALA A N 1
ATOM 687 C CA . ALA A 1 93 ? -3.384 -2.308 9.524 1.00 96.19 93 ALA A CA 1
ATOM 688 C C . ALA A 1 93 ? -4.492 -2.966 10.364 1.00 96.19 93 ALA A C 1
ATOM 690 O O . ALA A 1 93 ? -5.395 -2.288 10.829 1.00 96.19 93 ALA A O 1
ATOM 691 N N . TYR A 1 94 ? -4.405 -4.278 10.604 1.00 96.44 94 TYR A N 1
ATOM 692 C CA . TYR A 1 94 ? -5.326 -5.001 11.489 1.00 96.44 94 TYR A CA 1
ATOM 693 C C . TYR A 1 94 ? -5.226 -4.565 12.964 1.00 96.44 94 TYR A C 1
ATOM 695 O O . TYR A 1 94 ? -6.181 -4.740 13.721 1.00 96.44 94 TYR A O 1
ATOM 703 N N . MET A 1 95 ? -4.055 -4.086 13.397 1.00 94.81 95 MET A N 1
ATOM 704 C CA . MET A 1 95 ? -3.792 -3.692 14.786 1.00 94.81 95 MET A CA 1
ATOM 705 C C . MET A 1 95 ? -4.114 -2.224 15.090 1.00 94.81 95 MET A C 1
ATOM 707 O O . MET A 1 95 ? -4.236 -1.898 16.271 1.00 94.81 95 MET A O 1
ATOM 711 N N . ALA A 1 96 ? -4.181 -1.373 14.062 1.00 91.00 96 ALA A N 1
ATOM 712 C CA . ALA A 1 96 ? -4.526 0.044 14.170 1.00 91.00 96 ALA A CA 1
ATOM 713 C C . ALA A 1 96 ? -6.008 0.237 14.534 1.00 91.00 96 ALA A C 1
ATOM 715 O O . ALA A 1 96 ? -6.288 1.155 15.3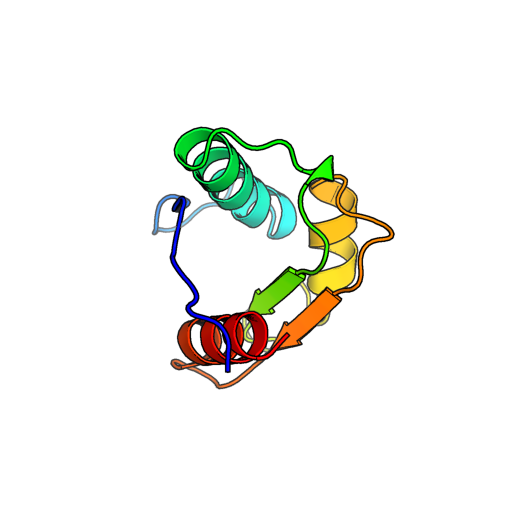37 1.00 91.00 96 ALA A O 1
#

Nearest PDB structures (foldseek):
  2ebd-assembly1_B  TM=7.940E-01  e=2.196E-04  Aquifex aeolicus VF5
  2qny-assembly1_A  TM=8.022E-01  e=1.026E-03  Mycobacterium tuberculosis
  2qnz-assembly1_B  TM=8.001E-01  e=1.254E-03  Mycobacterium tuberculosis
  2qo0-assembly1_B  TM=7.463E-01  e=9.594E-04  Mycobacterium tuberculosis
  1u6s-assembly1_B  TM=7.156E-01  e=1.640E-03  Mycobacterium tuberculosis

Secondary structure (DSSP, 8-state):
-----------PPPS--SS--HHHHHHHHHHHHHHHHT--GGG--EEEEE--TTSSS-S-HHHHHHHHTT-TTSEEEEE--GGGHHHHHHHHHHH-

Mean predicted aligned error: 2.89 Å